Protein AF-X0TFY1-F1 (afdb_monomer_lite)

Sequence (174 aa):
MQTPKKIMKNFLSILLDDFGFNGLPDFTRSVFHVKLLIISIPVSVISAQIQMIFGLKGLTILAFTLLLGIELFTGIASALSKGDKISSRKFGRFIFKLCIWLTCFFITNTFAKEFDDGSIANMMFTWLHSSLVTYITIEYLLSVIENMGKLSGKSTTPIIKKIRKKLEKYLHLD

pLDDT: mean 82.12, std 12.11, range [40.38, 96.31]

Foldseek 3Di:
DDDDDPPDDDPQCVVCVVVVANDDVRVCCVVDVVVVCVVVVVVVVVLVVLCQQQVDDSVLVVVVVVLLVLLVVLQVLLCVVVVHDPDPVVVVVSVVVVVVLSVVSRVLSVQLVVDDDPDPSVVVSVVVNVVSSVVVSVVSVLSSQVSVCSVVVHPCVVVSVVVVVVVCVVVVVD

InterPro domains:
  IPR006480 Bacteriophage holin family [PF05105] (50-167)

Organism: NCBI:txid412755

Structure (mmCIF, N/CA/C/O backbone):
data_AF-X0TFY1-F1
#
_entry.id   AF-X0TFY1-F1
#
loop_
_atom_site.group_PDB
_atom_site.id
_atom_site.type_symbol
_atom_site.label_atom_id
_atom_site.label_alt_id
_atom_site.label_comp_id
_atom_site.label_asym_id
_atom_site.label_entity_id
_atom_site.label_seq_id
_atom_site.pdbx_PDB_ins_code
_atom_site.Cartn_x
_atom_site.Cartn_y
_atom_site.Cartn_z
_atom_site.occupancy
_atom_site.B_iso_or_equiv
_atom_site.auth_seq_id
_atom_site.auth_comp_id
_atom_site.auth_asym_id
_atom_site.auth_atom_id
_atom_site.pdbx_PDB_model_num
ATOM 1 N N . MET A 1 1 ? 19.414 -62.593 -38.586 1.00 43.44 1 MET A N 1
ATOM 2 C CA . MET A 1 1 ? 20.575 -62.091 -37.821 1.00 43.44 1 MET A CA 1
ATOM 3 C C . MET A 1 1 ? 20.426 -60.573 -37.732 1.00 43.44 1 MET A C 1
ATOM 5 O O . MET A 1 1 ? 20.624 -59.902 -38.734 1.00 43.44 1 MET A O 1
ATOM 9 N N . GLN A 1 2 ? 19.903 -60.040 -36.622 1.00 40.38 2 GLN A N 1
ATOM 10 C CA . GLN A 1 2 ? 19.688 -58.593 -36.461 1.00 40.38 2 GLN A CA 1
ATOM 11 C C . GLN A 1 2 ? 21.015 -57.930 -36.076 1.00 40.38 2 GLN A C 1
ATOM 13 O O . GLN A 1 2 ? 21.599 -58.264 -35.049 1.00 40.38 2 GLN A O 1
ATOM 18 N N . THR A 1 3 ? 21.508 -57.020 -36.910 1.00 41.25 3 THR A N 1
ATOM 19 C CA . THR A 1 3 ? 22.670 -56.184 -36.599 1.00 41.25 3 THR A CA 1
ATOM 20 C C . THR A 1 3 ? 22.282 -55.110 -35.575 1.00 41.25 3 THR A C 1
ATOM 22 O O . THR A 1 3 ? 21.231 -54.478 -35.722 1.00 41.25 3 THR A O 1
ATOM 25 N N . PRO A 1 4 ? 23.090 -54.863 -34.526 1.00 48.16 4 PRO A N 1
ATOM 26 C CA . PRO A 1 4 ? 22.778 -53.831 -33.551 1.00 48.16 4 PRO A CA 1
ATOM 27 C C . PRO A 1 4 ? 23.005 -52.451 -34.178 1.00 48.16 4 PRO A C 1
ATOM 29 O O . PRO A 1 4 ? 24.085 -52.135 -34.681 1.00 48.16 4 PRO A O 1
ATOM 32 N N . LYS A 1 5 ? 21.969 -51.613 -34.146 1.00 47.72 5 LYS A N 1
ATOM 33 C CA . LYS A 1 5 ? 22.024 -50.215 -34.578 1.00 47.72 5 LYS A CA 1
ATOM 34 C C . LYS A 1 5 ? 22.942 -49.464 -33.604 1.00 47.72 5 LYS A C 1
ATOM 36 O O . LYS A 1 5 ? 22.563 -49.223 -32.462 1.00 47.72 5 LYS A O 1
ATOM 41 N N . LYS A 1 6 ? 24.167 -49.136 -34.025 1.00 54.78 6 LYS A N 1
ATOM 42 C CA . LYS A 1 6 ? 25.126 -48.354 -33.227 1.00 54.78 6 LYS A CA 1
ATOM 43 C C . LYS A 1 6 ? 24.564 -46.936 -33.066 1.00 54.78 6 LYS A C 1
ATOM 45 O O . LYS A 1 6 ? 24.643 -46.129 -33.988 1.00 54.78 6 LYS A O 1
ATOM 50 N N . ILE A 1 7 ? 23.917 -46.661 -31.934 1.00 59.91 7 ILE A N 1
ATOM 51 C CA . ILE A 1 7 ? 23.375 -45.335 -31.620 1.00 59.91 7 ILE A CA 1
ATOM 52 C C . ILE A 1 7 ? 24.571 -44.416 -31.370 1.00 59.91 7 ILE A C 1
ATOM 54 O O . ILE A 1 7 ? 25.280 -44.564 -30.377 1.00 59.91 7 ILE A O 1
ATOM 58 N N . MET A 1 8 ? 24.829 -43.500 -32.302 1.00 60.09 8 MET A N 1
ATOM 59 C CA . MET A 1 8 ? 25.833 -42.454 -32.143 1.00 60.09 8 MET A CA 1
ATOM 60 C C . MET A 1 8 ? 25.372 -41.532 -31.009 1.00 60.09 8 MET A C 1
ATOM 62 O O . MET A 1 8 ? 24.421 -40.771 -31.170 1.00 60.09 8 MET A O 1
ATOM 66 N N . LYS A 1 9 ? 25.989 -41.668 -29.831 1.00 63.75 9 LYS A N 1
ATOM 67 C CA . LYS A 1 9 ? 25.734 -40.792 -28.686 1.00 63.75 9 LYS A CA 1
ATOM 68 C C . LYS A 1 9 ? 26.262 -39.395 -29.020 1.00 63.75 9 LYS A C 1
ATOM 70 O O . LYS A 1 9 ? 27.429 -39.241 -29.372 1.00 63.75 9 LYS A O 1
ATOM 75 N N . ASN A 1 10 ? 25.407 -38.381 -28.922 1.00 77.75 10 ASN A N 1
ATOM 76 C CA . ASN A 1 10 ? 25.815 -36.989 -29.108 1.00 77.75 10 ASN A CA 1
ATOM 77 C C . ASN A 1 10 ? 26.807 -36.589 -28.002 1.00 77.75 10 ASN A C 1
ATOM 79 O O . ASN A 1 10 ? 26.701 -37.088 -26.880 1.00 77.75 10 ASN A O 1
ATOM 83 N N . PHE A 1 11 ? 27.719 -35.652 -28.280 1.00 80.75 11 PHE A N 1
ATOM 84 C CA . PHE A 1 11 ? 28.708 -35.154 -27.305 1.00 80.75 11 PHE A CA 1
ATOM 85 C C . PHE A 1 11 ? 28.078 -34.798 -25.949 1.00 80.75 11 PHE A C 1
ATOM 87 O O . PHE A 1 11 ? 28.585 -35.185 -24.904 1.00 80.75 11 PHE A O 1
ATOM 94 N N . LEU A 1 12 ? 26.904 -34.163 -25.978 1.00 75.69 12 LEU A N 1
ATOM 95 C CA . LEU A 1 12 ? 26.128 -33.818 -24.789 1.00 75.69 12 LEU A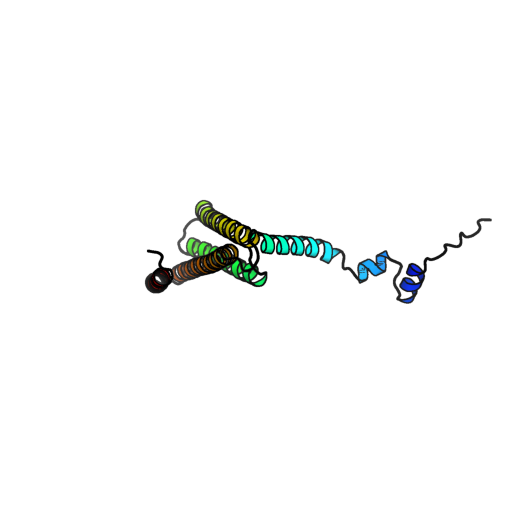 CA 1
ATOM 96 C C . LEU A 1 12 ? 25.761 -35.043 -23.934 1.00 75.69 12 LEU A C 1
ATOM 98 O O . LEU A 1 12 ? 25.827 -34.973 -22.719 1.00 75.69 12 LEU A O 1
ATOM 102 N N . SER A 1 13 ? 25.389 -36.170 -24.548 1.00 78.56 13 SER A N 1
ATOM 103 C CA . SER A 1 13 ? 25.067 -37.395 -23.802 1.00 78.56 13 SER A CA 1
ATOM 104 C C . SER A 1 13 ? 26.301 -38.074 -23.215 1.00 78.56 13 SER A C 1
ATOM 106 O O . SER A 1 13 ? 26.206 -38.628 -22.133 1.00 78.56 13 SER A O 1
ATOM 108 N N . ILE A 1 14 ? 27.454 -37.986 -23.886 1.00 80.81 14 ILE A N 1
ATOM 109 C CA . ILE A 1 14 ? 28.724 -38.511 -23.360 1.00 80.81 14 ILE A CA 1
ATOM 110 C C . ILE A 1 14 ? 29.155 -37.684 -22.148 1.00 80.81 14 ILE A C 1
ATOM 112 O O . ILE A 1 14 ? 29.435 -38.232 -21.093 1.00 80.81 14 ILE A O 1
ATOM 116 N N . LEU A 1 15 ? 29.119 -36.359 -22.284 1.00 83.88 15 LEU A N 1
ATOM 117 C CA . LEU A 1 15 ? 29.473 -35.442 -21.211 1.00 83.88 15 LEU A CA 1
ATOM 118 C C . LEU A 1 15 ? 28.550 -35.606 -19.997 1.00 83.88 15 LEU A C 1
ATOM 120 O O . LEU A 1 15 ? 29.023 -35.650 -18.871 1.00 83.88 15 LEU A O 1
ATOM 124 N N . LEU A 1 16 ? 27.236 -35.720 -20.207 1.00 85.06 16 LEU A N 1
ATOM 125 C CA . LEU A 1 16 ? 26.287 -35.937 -19.113 1.00 85.06 16 LEU A CA 1
ATOM 126 C C . LEU A 1 16 ? 26.487 -37.293 -18.421 1.00 85.06 16 LEU A C 1
ATOM 128 O O . LEU A 1 16 ? 26.414 -37.338 -17.194 1.00 85.06 16 LEU A O 1
ATOM 132 N N . ASP A 1 17 ? 26.789 -38.348 -19.183 1.00 85.38 17 ASP A N 1
ATOM 133 C CA . ASP A 1 17 ? 27.108 -39.672 -18.638 1.00 85.38 17 ASP A CA 1
ATOM 134 C C . ASP A 1 17 ? 28.399 -39.622 -17.782 1.00 85.38 17 ASP A C 1
ATOM 136 O O . ASP A 1 17 ? 28.420 -40.201 -16.697 1.00 85.38 17 ASP A O 1
ATOM 140 N N . ASP A 1 18 ? 29.437 -38.880 -18.202 1.00 86.06 18 ASP A N 1
ATOM 141 C CA . ASP A 1 18 ? 30.694 -38.702 -17.442 1.00 86.06 18 ASP A CA 1
ATOM 142 C C . ASP A 1 18 ? 30.478 -37.997 -16.088 1.00 86.06 18 ASP A C 1
ATOM 144 O O . ASP A 1 18 ? 31.179 -38.272 -15.113 1.00 86.06 18 ASP A O 1
ATOM 148 N N . PHE A 1 19 ? 29.477 -37.114 -16.001 1.00 83.62 19 PHE A N 1
ATOM 149 C CA . PHE A 1 19 ? 29.046 -36.476 -14.750 1.00 83.62 19 PHE A CA 1
ATOM 150 C C . PHE A 1 19 ? 28.002 -37.299 -13.968 1.00 83.62 19 PHE A C 1
ATOM 152 O O . PHE A 1 19 ? 27.516 -36.842 -12.933 1.00 83.62 19 PHE A O 1
ATOM 159 N N . GLY A 1 20 ? 27.666 -38.510 -14.429 1.00 84.31 20 GLY A N 1
ATOM 160 C CA . GLY A 1 20 ? 26.766 -39.442 -13.745 1.00 84.31 20 GLY A CA 1
ATOM 161 C C . GLY A 1 20 ? 25.272 -39.207 -13.982 1.00 84.31 20 GLY A C 1
ATOM 162 O O . GLY A 1 20 ? 24.452 -39.771 -13.257 1.00 84.31 20 GLY A O 1
ATOM 163 N N . PHE A 1 21 ? 24.893 -38.397 -14.973 1.00 85.69 21 PHE A N 1
ATOM 164 C CA . PHE A 1 21 ? 23.493 -38.167 -15.335 1.00 85.69 21 PHE A CA 1
ATOM 165 C C . PHE A 1 21 ? 23.039 -39.140 -16.420 1.00 85.69 21 PHE A C 1
ATOM 167 O O . PHE A 1 21 ? 23.693 -39.281 -17.447 1.00 85.69 21 PHE A O 1
ATOM 174 N N . ASN A 1 22 ? 21.851 -39.729 -16.260 1.00 83.19 22 ASN A N 1
ATOM 175 C CA . ASN A 1 22 ? 21.247 -40.620 -17.255 1.00 83.19 22 ASN A CA 1
ATOM 176 C C . ASN A 1 22 ? 20.569 -39.815 -18.380 1.00 83.19 22 ASN A C 1
ATOM 178 O O . ASN A 1 22 ? 19.355 -39.882 -18.603 1.00 83.19 22 ASN A O 1
ATOM 182 N N . GLY A 1 23 ? 21.366 -39.004 -19.075 1.00 81.88 23 GLY A N 1
ATOM 183 C CA . GLY A 1 23 ? 20.937 -38.130 -20.159 1.00 81.88 23 GLY A CA 1
ATOM 184 C C . GLY A 1 23 ? 20.292 -36.805 -19.727 1.00 81.88 23 GLY A C 1
ATOM 185 O O . GLY A 1 23 ? 20.195 -36.444 -18.553 1.00 81.88 23 GLY A O 1
ATOM 186 N N . LEU A 1 24 ? 19.836 -36.047 -20.730 1.00 77.94 24 LEU A N 1
ATOM 187 C CA . LEU A 1 24 ? 19.333 -34.676 -20.573 1.00 77.94 24 LEU A CA 1
ATOM 188 C C . LEU A 1 24 ? 18.135 -34.532 -19.606 1.00 77.94 24 LEU A C 1
ATOM 190 O O . LEU A 1 24 ? 18.099 -33.556 -18.853 1.00 77.94 24 LEU A O 1
ATOM 194 N N . PRO A 1 25 ? 17.154 -35.458 -19.566 1.00 78.88 25 PRO A N 1
ATOM 195 C CA . PRO A 1 25 ? 16.031 -35.347 -18.634 1.00 78.88 25 PRO A CA 1
ATOM 196 C C . PRO A 1 25 ? 16.442 -35.495 -17.163 1.00 78.88 25 PRO A C 1
ATOM 198 O O . PRO A 1 25 ? 15.833 -34.877 -16.293 1.00 78.88 25 PRO A O 1
ATOM 201 N N . ASP A 1 26 ? 17.468 -36.299 -16.882 1.00 80.62 26 ASP A N 1
ATOM 202 C CA . ASP A 1 26 ? 17.977 -36.530 -15.527 1.00 80.62 26 ASP A CA 1
ATOM 203 C C . ASP A 1 26 ? 18.766 -35.309 -15.033 1.00 80.62 26 ASP A C 1
ATOM 205 O O . ASP A 1 26 ? 18.474 -34.737 -13.982 1.00 80.62 26 ASP A O 1
ATOM 209 N N . PHE A 1 27 ? 19.655 -34.798 -15.889 1.00 83.19 27 PHE A N 1
ATOM 210 C CA . PHE A 1 27 ? 20.367 -33.542 -15.664 1.00 83.19 27 PHE A CA 1
ATOM 211 C C . PHE A 1 27 ? 19.418 -32.360 -15.435 1.00 83.19 27 PHE A C 1
ATOM 213 O O . PHE A 1 27 ? 19.559 -31.623 -14.462 1.00 83.19 27 PHE A O 1
ATOM 220 N N . THR A 1 28 ? 18.405 -32.189 -16.289 1.00 77.81 28 THR A N 1
ATOM 221 C CA . THR A 1 28 ? 17.450 -31.079 -16.145 1.00 77.81 28 THR A CA 1
ATOM 222 C C . THR A 1 28 ? 16.609 -31.196 -14.880 1.00 77.81 28 THR A C 1
ATOM 224 O O . THR A 1 28 ? 16.373 -30.176 -14.250 1.00 77.81 28 THR A O 1
ATOM 227 N N . ARG A 1 29 ? 16.210 -32.400 -14.448 1.00 76.56 29 ARG A N 1
ATOM 228 C CA . ARG A 1 29 ? 15.530 -32.604 -13.153 1.00 76.56 29 ARG A CA 1
ATOM 229 C C . ARG A 1 29 ? 16.422 -32.304 -11.948 1.00 76.56 29 ARG A C 1
ATOM 231 O O . ARG A 1 29 ? 15.901 -31.883 -10.915 1.00 76.56 29 ARG A O 1
ATOM 238 N N . SER A 1 30 ? 17.727 -32.542 -12.076 1.00 77.62 30 SER A N 1
ATOM 239 C CA . SER A 1 30 ? 18.708 -32.266 -11.026 1.00 77.62 30 SER A CA 1
ATOM 240 C C . SER A 1 30 ? 19.060 -30.781 -10.932 1.00 77.62 30 SER A C 1
ATOM 242 O O . SER A 1 30 ? 19.157 -30.251 -9.831 1.00 77.62 30 SER A O 1
ATOM 244 N N . VAL A 1 31 ? 19.250 -30.103 -12.068 1.00 78.00 31 VAL A N 1
ATOM 245 C CA . VAL A 1 31 ? 19.576 -28.665 -12.122 1.00 78.00 31 VAL A CA 1
ATOM 246 C C . VAL A 1 31 ? 18.344 -27.817 -11.838 1.00 78.00 31 VAL A C 1
ATOM 248 O O . VAL A 1 31 ? 18.392 -26.841 -11.093 1.00 78.00 31 VAL A O 1
ATOM 251 N N . PHE A 1 32 ? 17.217 -28.201 -12.425 1.00 73.50 32 PHE A N 1
ATOM 252 C CA . PHE A 1 32 ? 15.950 -27.524 -12.272 1.00 73.50 32 PHE A CA 1
ATOM 253 C C . PHE A 1 32 ? 15.002 -28.453 -11.531 1.00 73.50 32 PHE A C 1
ATOM 255 O O . PHE A 1 32 ? 14.442 -29.388 -12.101 1.00 73.50 32 PHE A O 1
ATOM 262 N N . HIS A 1 33 ? 14.759 -28.172 -10.252 1.00 68.69 33 HIS A N 1
ATOM 263 C CA . HIS A 1 33 ? 13.653 -28.794 -9.534 1.00 68.69 33 HIS A CA 1
ATOM 264 C C . HIS A 1 33 ? 12.330 -28.336 -10.167 1.00 68.69 33 HIS A C 1
ATOM 266 O O . HIS A 1 33 ? 11.706 -27.378 -9.718 1.00 68.69 33 HIS A O 1
ATOM 272 N N . VAL A 1 34 ? 11.901 -29.018 -11.235 1.00 64.38 34 VAL A N 1
ATOM 273 C CA . VAL A 1 34 ? 10.779 -28.629 -12.109 1.00 64.38 34 VAL A CA 1
ATOM 274 C C . VAL A 1 34 ? 9.503 -28.350 -11.307 1.00 64.38 34 VAL A C 1
ATOM 276 O O . VAL A 1 34 ? 8.755 -27.433 -11.627 1.00 64.38 34 VAL A O 1
ATOM 279 N N . LYS A 1 35 ? 9.293 -29.073 -10.198 1.00 67.69 35 LYS A N 1
ATOM 280 C CA . LYS A 1 35 ? 8.167 -28.854 -9.275 1.00 67.69 35 LYS A CA 1
ATOM 281 C C . LYS A 1 35 ? 8.182 -27.473 -8.608 1.00 67.69 35 LYS A C 1
ATOM 283 O O . LYS A 1 35 ? 7.122 -26.880 -8.445 1.00 67.69 35 LYS A O 1
ATOM 288 N N . LEU A 1 36 ? 9.358 -26.964 -8.239 1.00 68.44 36 LEU A N 1
ATOM 289 C CA . LEU A 1 36 ? 9.511 -25.621 -7.676 1.00 68.44 36 LEU A CA 1
ATOM 290 C C . LEU A 1 36 ? 9.357 -24.554 -8.765 1.00 68.44 36 LEU A C 1
ATOM 292 O O . LEU A 1 36 ? 8.688 -23.554 -8.522 1.00 68.44 36 LEU A O 1
ATOM 296 N N . LEU A 1 37 ? 9.878 -24.798 -9.974 1.00 74.88 37 LEU A N 1
ATOM 297 C CA . LEU A 1 37 ? 9.761 -23.862 -11.100 1.00 74.88 37 LEU A CA 1
ATOM 298 C C . LEU A 1 37 ? 8.317 -23.598 -11.537 1.00 74.88 37 LEU A C 1
ATOM 300 O O . LEU A 1 37 ? 7.982 -22.465 -11.876 1.00 74.88 37 LEU A O 1
ATOM 304 N N . ILE A 1 38 ? 7.455 -24.619 -11.487 1.00 76.75 38 ILE A N 1
ATOM 305 C CA . ILE A 1 38 ? 6.024 -24.490 -11.812 1.00 76.75 38 ILE A CA 1
ATOM 306 C C . ILE A 1 38 ? 5.331 -23.454 -10.914 1.00 76.75 38 ILE A C 1
ATOM 308 O O . ILE A 1 38 ? 4.397 -22.795 -11.358 1.00 76.75 38 ILE A O 1
ATOM 312 N N . ILE A 1 39 ? 5.792 -23.281 -9.673 1.00 76.94 39 ILE A N 1
ATOM 313 C CA . ILE A 1 39 ? 5.231 -22.308 -8.727 1.00 76.94 39 ILE A CA 1
ATOM 314 C C . ILE A 1 39 ? 6.021 -20.999 -8.768 1.00 76.94 39 ILE A C 1
ATOM 316 O O . ILE A 1 39 ? 5.431 -19.919 -8.770 1.00 76.94 39 ILE A O 1
ATOM 320 N N . SER A 1 40 ? 7.352 -21.072 -8.820 1.00 77.38 40 SER A N 1
ATOM 321 C CA . SER A 1 40 ? 8.200 -19.889 -8.717 1.00 77.38 40 SER A CA 1
ATOM 322 C C . SER A 1 40 ? 8.068 -18.977 -9.932 1.00 77.38 40 SER A C 1
ATOM 324 O O . SER A 1 40 ? 8.017 -17.768 -9.754 1.00 77.38 40 SER A O 1
ATOM 326 N N . ILE A 1 41 ? 7.950 -19.521 -11.152 1.00 84.00 41 ILE A N 1
ATOM 3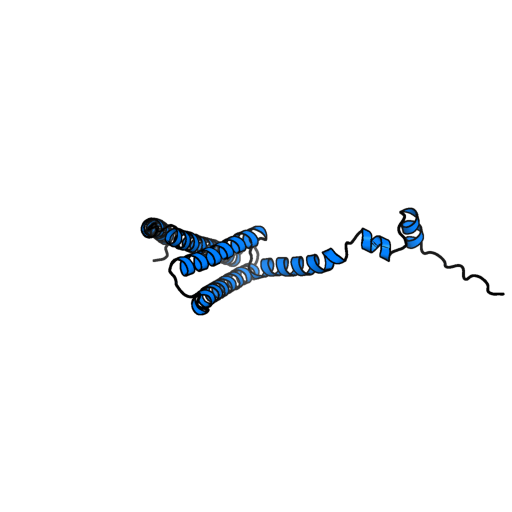27 C CA . ILE A 1 41 ? 7.842 -18.703 -12.370 1.00 84.00 41 ILE A CA 1
ATOM 328 C C . ILE A 1 41 ? 6.560 -17.850 -12.355 1.00 84.00 41 ILE A C 1
ATOM 330 O O . ILE A 1 41 ? 6.681 -16.627 -12.465 1.00 84.00 41 ILE A O 1
ATOM 334 N N . PRO A 1 42 ? 5.347 -18.409 -12.155 1.00 85.50 42 PRO A N 1
ATOM 335 C CA . PRO A 1 42 ? 4.137 -17.595 -12.054 1.00 85.50 42 PRO A CA 1
ATOM 336 C C . PRO A 1 42 ? 4.196 -16.572 -10.920 1.00 85.50 42 PRO A C 1
ATOM 338 O O . PRO A 1 42 ? 3.811 -15.423 -11.120 1.00 85.50 42 PRO A O 1
ATOM 341 N N . VAL A 1 43 ? 4.713 -16.954 -9.747 1.00 81.50 43 VAL A N 1
ATOM 342 C CA . VAL A 1 43 ? 4.837 -16.043 -8.598 1.00 81.50 43 VAL A CA 1
ATOM 343 C C . VAL A 1 43 ? 5.774 -14.879 -8.917 1.00 81.50 43 VAL A C 1
ATOM 345 O O . VAL A 1 43 ? 5.439 -13.732 -8.626 1.00 81.50 43 VAL A O 1
ATOM 348 N N . SER A 1 44 ? 6.914 -15.139 -9.559 1.00 82.44 44 SER A N 1
ATOM 349 C CA . SER A 1 44 ? 7.849 -14.097 -9.982 1.00 82.44 44 SER A CA 1
ATOM 350 C C . SER A 1 44 ? 7.239 -13.168 -11.028 1.00 82.44 44 SER A C 1
ATOM 352 O O . SER A 1 44 ? 7.386 -11.955 -10.906 1.00 82.44 44 SER A O 1
ATOM 354 N N . VAL A 1 45 ? 6.514 -13.706 -12.014 1.00 85.69 45 VAL A N 1
ATOM 355 C CA . VAL A 1 45 ? 5.828 -12.895 -13.033 1.00 85.69 45 VAL A CA 1
ATOM 356 C C . VAL A 1 45 ? 4.759 -12.019 -12.388 1.00 85.69 45 VAL A C 1
ATOM 358 O O . VAL A 1 45 ? 4.748 -10.813 -12.609 1.00 85.69 45 VAL A O 1
ATOM 361 N N . ILE A 1 46 ? 3.903 -12.583 -11.534 1.00 82.81 46 ILE A N 1
ATOM 362 C CA . ILE A 1 46 ? 2.873 -11.822 -10.816 1.00 82.81 46 ILE A CA 1
ATOM 363 C C . ILE A 1 46 ? 3.521 -10.738 -9.952 1.00 82.81 46 ILE A C 1
ATOM 365 O O . ILE A 1 46 ? 3.104 -9.584 -9.999 1.00 82.81 46 ILE A O 1
ATOM 369 N N . SER A 1 47 ? 4.577 -11.076 -9.211 1.00 77.75 47 SER A N 1
ATOM 370 C CA . SER A 1 47 ? 5.296 -10.119 -8.369 1.00 77.75 47 SER A CA 1
ATOM 371 C C . SER A 1 47 ? 5.907 -8.978 -9.187 1.00 77.75 47 SER A C 1
ATOM 373 O O . SER A 1 47 ? 5.794 -7.818 -8.791 1.00 77.75 47 SER A O 1
ATOM 375 N N . ALA A 1 48 ? 6.529 -9.285 -10.328 1.00 84.12 48 ALA A N 1
ATOM 376 C CA . ALA A 1 48 ? 7.101 -8.283 -11.222 1.00 84.12 48 ALA A CA 1
ATOM 377 C C . ALA A 1 48 ? 6.014 -7.370 -11.805 1.00 84.12 48 ALA A C 1
ATOM 379 O O . ALA A 1 48 ? 6.186 -6.152 -11.833 1.00 84.12 48 ALA A O 1
ATOM 380 N N . GLN A 1 49 ? 4.868 -7.935 -12.194 1.00 85.06 49 GLN A N 1
ATOM 381 C CA . GLN A 1 49 ? 3.746 -7.161 -12.722 1.00 85.06 49 GLN A CA 1
ATOM 382 C C . GLN A 1 49 ? 3.110 -6.263 -11.662 1.00 85.06 49 GLN A C 1
ATOM 384 O O . GLN A 1 49 ? 2.834 -5.102 -11.943 1.00 85.06 49 GLN A O 1
ATOM 389 N N . ILE A 1 50 ? 2.944 -6.738 -10.426 1.00 84.31 50 ILE A N 1
ATOM 390 C CA . ILE A 1 50 ? 2.450 -5.910 -9.315 1.00 84.31 50 ILE A CA 1
ATOM 391 C C . ILE A 1 50 ? 3.384 -4.715 -9.093 1.00 84.31 50 ILE A C 1
ATOM 393 O O . ILE A 1 50 ? 2.921 -3.578 -9.012 1.00 84.31 50 ILE A O 1
ATOM 397 N N . GLN A 1 51 ? 4.698 -4.945 -9.047 1.00 86.19 51 GLN A N 1
ATOM 398 C CA . GLN A 1 51 ? 5.676 -3.866 -8.906 1.00 86.19 51 GLN A CA 1
ATOM 399 C C . GLN A 1 51 ? 5.639 -2.898 -10.097 1.00 86.19 51 GLN A C 1
ATOM 401 O O . GLN A 1 51 ? 5.708 -1.682 -9.913 1.00 86.19 51 GLN A O 1
ATOM 406 N N . MET A 1 52 ? 5.490 -3.414 -11.318 1.00 87.25 52 MET A N 1
ATOM 407 C CA . MET A 1 52 ? 5.407 -2.595 -12.523 1.00 87.25 52 MET A CA 1
ATOM 408 C C . MET A 1 52 ? 4.150 -1.717 -12.539 1.00 87.25 52 MET A C 1
ATOM 410 O O . MET A 1 52 ? 4.255 -0.536 -12.868 1.00 87.25 52 MET A O 1
ATOM 414 N N . ILE A 1 53 ? 2.998 -2.271 -12.161 1.00 89.12 53 ILE A N 1
ATOM 415 C CA . ILE A 1 53 ? 1.686 -1.610 -12.191 1.00 89.12 53 ILE A CA 1
ATOM 416 C C . ILE A 1 53 ? 1.563 -0.586 -11.063 1.00 89.12 53 ILE A C 1
ATOM 418 O O . ILE A 1 53 ? 1.165 0.551 -11.309 1.00 89.12 53 ILE A O 1
ATOM 422 N N . PHE A 1 54 ? 1.921 -0.960 -9.833 1.00 91.12 54 PHE A N 1
ATOM 423 C CA . PHE A 1 54 ? 1.683 -0.123 -8.654 1.00 91.12 54 PHE A CA 1
ATOM 424 C C . PHE A 1 54 ? 2.882 0.719 -8.226 1.00 91.12 54 PHE A C 1
ATOM 426 O O . PHE A 1 54 ? 2.725 1.518 -7.317 1.00 91.12 54 PHE A O 1
ATOM 433 N N . GLY A 1 55 ? 4.068 0.546 -8.815 1.00 88.94 55 GLY A N 1
ATOM 434 C CA . GLY A 1 55 ? 5.251 1.348 -8.466 1.00 88.94 55 GLY A CA 1
ATOM 435 C C . GLY A 1 55 ? 5.879 1.006 -7.111 1.00 88.94 55 GLY A C 1
ATOM 436 O O . GLY A 1 55 ? 6.780 1.699 -6.642 1.00 88.94 55 GLY A O 1
ATOM 437 N N . LEU A 1 56 ? 5.440 -0.081 -6.469 1.00 89.31 56 LEU A N 1
ATOM 438 C CA . LEU A 1 56 ? 5.891 -0.474 -5.135 1.00 89.31 56 LEU A CA 1
ATOM 439 C C . LEU A 1 56 ? 7.037 -1.485 -5.201 1.00 89.31 56 LEU A C 1
ATOM 441 O O . LEU A 1 56 ? 6.945 -2.504 -5.882 1.00 89.31 56 LEU A O 1
ATOM 445 N N . LYS A 1 57 ? 8.105 -1.253 -4.430 1.00 88.56 57 LYS A N 1
ATOM 446 C CA . LYS A 1 57 ? 9.199 -2.227 -4.280 1.00 88.56 57 LYS A CA 1
ATOM 447 C C . LYS A 1 57 ? 8.706 -3.497 -3.580 1.00 88.56 57 LYS A C 1
ATOM 449 O O . LYS A 1 57 ? 7.829 -3.427 -2.723 1.00 88.56 57 LYS A O 1
ATOM 454 N N . GLY A 1 58 ? 9.326 -4.644 -3.871 1.00 82.94 58 GLY A N 1
ATOM 455 C CA . GLY A 1 58 ? 8.931 -5.940 -3.294 1.00 82.94 58 GLY A CA 1
ATOM 456 C C . GLY A 1 58 ? 8.827 -5.943 -1.761 1.00 82.94 58 GLY A C 1
ATOM 457 O O . GLY A 1 58 ? 7.827 -6.401 -1.212 1.00 82.94 58 GLY A O 1
ATOM 458 N N . LEU A 1 59 ? 9.800 -5.346 -1.060 1.00 85.88 59 LEU A N 1
ATOM 459 C CA . LEU A 1 59 ? 9.744 -5.201 0.404 1.00 85.88 59 LEU A CA 1
ATOM 460 C C . LEU A 1 59 ? 8.583 -4.308 0.871 1.00 85.88 59 LEU A C 1
ATOM 462 O O . LEU A 1 59 ? 7.954 -4.602 1.885 1.00 85.88 59 LEU A O 1
ATOM 466 N N . THR A 1 60 ? 8.266 -3.245 0.126 1.00 88.50 60 THR A N 1
ATOM 467 C CA . THR A 1 60 ? 7.127 -2.362 0.414 1.00 88.50 60 THR A CA 1
ATOM 468 C C . THR A 1 60 ? 5.804 -3.099 0.236 1.00 88.50 60 THR A C 1
ATOM 470 O O . THR A 1 60 ? 4.935 -2.980 1.091 1.00 88.50 60 THR A O 1
ATOM 473 N N . ILE A 1 61 ? 5.661 -3.909 -0.820 1.00 87.50 61 ILE A N 1
ATOM 474 C CA . ILE A 1 61 ? 4.471 -4.746 -1.047 1.00 87.50 61 ILE A CA 1
ATOM 475 C C . ILE A 1 61 ? 4.283 -5.727 0.111 1.00 87.50 61 ILE A C 1
ATOM 477 O O . ILE A 1 61 ? 3.172 -5.857 0.626 1.00 87.50 61 ILE A O 1
ATOM 481 N N . LEU A 1 62 ? 5.359 -6.388 0.552 1.00 88.31 62 LEU A N 1
ATOM 482 C CA . LEU A 1 62 ? 5.311 -7.313 1.684 1.00 88.31 62 LEU A CA 1
ATOM 483 C C . LEU A 1 62 ? 4.864 -6.601 2.969 1.00 88.31 62 LEU A C 1
ATOM 485 O O . LEU A 1 62 ? 3.924 -7.051 3.622 1.00 88.31 62 LEU A O 1
ATOM 489 N N . ALA A 1 63 ? 5.486 -5.468 3.303 1.00 91.50 63 ALA A N 1
ATOM 490 C CA . ALA A 1 63 ? 5.129 -4.680 4.481 1.00 91.50 63 ALA A CA 1
ATOM 491 C C . ALA A 1 63 ? 3.677 -4.177 4.424 1.00 91.50 63 ALA A C 1
ATOM 493 O O . ALA A 1 63 ? 2.947 -4.275 5.409 1.00 91.50 63 ALA A O 1
ATOM 494 N N . PHE A 1 64 ? 3.235 -3.692 3.262 1.00 91.19 64 PHE A N 1
ATOM 495 C CA . PHE A 1 64 ? 1.870 -3.215 3.057 1.00 91.19 64 PHE A CA 1
ATOM 496 C C . PHE A 1 64 ? 0.848 -4.356 3.156 1.00 91.19 64 PHE A C 1
ATOM 498 O O . PHE A 1 64 ? -0.197 -4.200 3.779 1.00 91.19 64 PHE A O 1
ATOM 505 N N . THR A 1 65 ? 1.175 -5.539 2.632 1.00 90.31 65 THR A N 1
ATOM 506 C CA . THR A 1 65 ? 0.332 -6.740 2.747 1.00 90.31 65 THR A CA 1
ATOM 507 C C . THR A 1 65 ? 0.189 -7.189 4.201 1.00 90.31 65 THR A C 1
ATOM 509 O O . THR A 1 65 ? -0.919 -7.487 4.645 1.00 90.31 65 THR A O 1
ATOM 512 N N . LEU A 1 66 ? 1.284 -7.180 4.970 1.00 93.50 66 LEU A N 1
ATOM 513 C CA . LEU A 1 66 ? 1.243 -7.458 6.408 1.00 93.50 66 LEU A CA 1
ATOM 514 C C . LEU A 1 66 ? 0.387 -6.429 7.154 1.00 93.50 66 LEU A C 1
ATOM 516 O O . LEU A 1 66 ? -0.435 -6.811 7.982 1.00 93.50 66 LEU A O 1
ATOM 520 N N . LEU A 1 67 ? 0.530 -5.141 6.831 1.00 93.69 67 LEU A N 1
ATOM 521 C CA . LEU A 1 67 ? -0.267 -4.070 7.427 1.00 93.69 67 LEU A CA 1
ATOM 522 C C . LEU A 1 67 ? -1.771 -4.261 7.170 1.00 93.69 67 LEU A C 1
ATOM 524 O O . LEU A 1 67 ? -2.558 -4.207 8.113 1.00 93.69 67 LEU A O 1
ATOM 528 N N . LEU A 1 68 ? -2.162 -4.545 5.924 1.00 92.31 68 LEU A N 1
ATOM 529 C CA . LEU A 1 68 ? -3.549 -4.855 5.556 1.00 92.31 68 LEU A CA 1
ATOM 530 C C . LEU A 1 68 ? -4.069 -6.104 6.282 1.00 92.31 68 LEU A C 1
ATOM 532 O O . LEU A 1 68 ? -5.203 -6.118 6.754 1.00 92.31 68 LEU A O 1
ATOM 536 N N . GLY A 1 69 ? -3.238 -7.143 6.405 1.00 91.44 69 GLY A N 1
ATOM 537 C CA . GLY A 1 69 ? -3.580 -8.359 7.141 1.00 91.44 69 GLY A CA 1
ATOM 538 C C . GLY A 1 69 ? -3.834 -8.095 8.626 1.00 91.44 69 GLY A C 1
ATOM 539 O O . GLY A 1 69 ? -4.823 -8.579 9.177 1.00 91.44 69 GLY A O 1
ATOM 540 N N . ILE A 1 70 ? -2.987 -7.285 9.268 1.00 91.56 70 ILE A N 1
ATOM 541 C CA . ILE A 1 70 ? -3.161 -6.874 10.668 1.00 91.56 70 ILE A CA 1
ATOM 542 C C . ILE A 1 70 ? -4.422 -6.021 10.822 1.00 91.56 70 ILE A C 1
ATOM 544 O O . ILE A 1 70 ? -5.191 -6.231 11.759 1.00 91.56 70 ILE A O 1
ATOM 548 N N . GLU A 1 71 ? -4.663 -5.072 9.920 1.00 91.06 71 GLU A N 1
ATOM 549 C CA . GLU A 1 71 ? -5.843 -4.204 9.962 1.00 91.06 71 GLU A CA 1
ATOM 550 C C . GLU A 1 71 ? -7.143 -5.003 9.846 1.00 91.06 71 GLU A C 1
ATOM 552 O O . GLU A 1 71 ? -8.032 -4.858 10.692 1.00 91.06 71 GLU A O 1
ATOM 557 N N . LEU A 1 72 ? -7.199 -5.940 8.899 1.00 90.81 72 LEU A N 1
ATOM 558 C CA . LEU A 1 72 ? -8.330 -6.838 8.726 1.00 90.81 72 LEU A CA 1
ATOM 559 C C . LEU A 1 72 ? -8.521 -7.752 9.946 1.00 90.81 72 LEU A C 1
ATOM 561 O O . LEU A 1 72 ? -9.632 -7.860 10.467 1.00 90.81 72 LEU A O 1
ATOM 565 N N . PHE A 1 73 ? -7.449 -8.388 10.431 1.00 89.69 73 PHE A N 1
ATOM 566 C CA . PHE A 1 73 ? -7.516 -9.299 11.575 1.00 89.69 73 PHE A CA 1
ATOM 567 C C . PHE A 1 73 ? -7.963 -8.576 12.849 1.00 89.69 73 PHE A C 1
ATOM 569 O O . PHE A 1 73 ? -8.891 -9.020 13.526 1.00 89.69 73 PHE A O 1
ATOM 576 N N . THR A 1 74 ? -7.351 -7.431 13.160 1.00 89.25 74 THR A N 1
ATOM 577 C CA . THR A 1 74 ? -7.712 -6.622 14.334 1.00 89.25 74 THR A CA 1
ATOM 578 C C . THR A 1 74 ? -9.129 -6.061 14.220 1.00 89.25 74 THR A C 1
ATOM 580 O O . THR A 1 74 ? -9.846 -6.014 15.221 1.00 89.25 74 THR A O 1
ATOM 583 N N . GLY A 1 75 ? -9.577 -5.696 13.015 1.00 86.94 75 GLY A N 1
ATOM 584 C CA . GLY A 1 75 ? -10.946 -5.252 12.754 1.00 86.94 75 GLY A CA 1
ATOM 585 C C . GLY A 1 75 ? -11.983 -6.354 12.980 1.00 86.94 75 GLY A C 1
ATOM 586 O O . GLY A 1 75 ? -12.998 -6.119 13.641 1.00 86.94 75 GLY A O 1
ATOM 587 N N . ILE A 1 76 ? -11.715 -7.571 12.491 1.00 86.75 76 ILE A N 1
ATOM 588 C CA . ILE A 1 76 ? -12.569 -8.747 12.725 1.00 86.75 76 ILE A CA 1
ATOM 589 C C . ILE A 1 76 ? -12.595 -9.097 14.213 1.00 86.75 76 ILE A C 1
ATOM 591 O O . ILE A 1 76 ? -13.675 -9.239 14.786 1.00 86.75 76 ILE A O 1
ATOM 595 N N . ALA A 1 77 ? -11.428 -9.179 14.855 1.00 86.38 77 ALA A N 1
ATOM 596 C CA . ALA A 1 77 ? -11.321 -9.476 16.278 1.00 86.38 77 ALA A CA 1
ATOM 597 C C . ALA A 1 77 ? -12.093 -8.451 17.125 1.00 86.38 77 ALA A C 1
ATOM 599 O O . ALA A 1 77 ? -12.839 -8.834 18.025 1.00 86.38 77 ALA A O 1
ATOM 600 N N . SER A 1 78 ? -11.982 -7.155 16.808 1.00 84.81 78 SER A N 1
ATOM 601 C CA . SER A 1 78 ? -12.719 -6.103 17.516 1.00 84.81 78 SER A CA 1
ATOM 602 C C . SER A 1 78 ? -14.232 -6.173 17.294 1.00 84.81 78 SER A C 1
ATOM 604 O O . SER A 1 78 ? -14.987 -5.776 18.183 1.00 84.81 78 SER A O 1
ATOM 606 N N . ALA A 1 79 ? -14.695 -6.620 16.123 1.00 83.62 79 ALA A N 1
ATOM 607 C CA . ALA A 1 79 ? -16.120 -6.828 15.880 1.00 83.62 79 ALA A CA 1
ATOM 608 C C . ALA A 1 79 ? -16.644 -8.004 16.718 1.00 83.62 79 ALA A C 1
ATOM 610 O O . ALA A 1 79 ? -17.650 -7.865 17.415 1.00 83.62 79 ALA A O 1
ATOM 611 N N . LEU A 1 80 ? -15.914 -9.122 16.723 1.00 84.75 80 LEU A N 1
ATOM 612 C CA . LEU A 1 80 ? -16.263 -10.307 17.507 1.00 84.75 80 LEU A CA 1
ATOM 613 C C . LEU A 1 80 ? -16.274 -10.025 19.014 1.00 84.75 80 LEU A C 1
ATOM 615 O O . LEU A 1 80 ? -17.203 -10.442 19.700 1.00 84.75 80 LEU A O 1
ATOM 619 N N . SER A 1 81 ? -15.307 -9.255 19.528 1.00 81.06 81 SER A N 1
ATOM 620 C CA . SER A 1 81 ? -15.237 -8.912 20.956 1.00 81.06 81 SER A CA 1
ATOM 621 C C . SER A 1 81 ? -16.420 -8.069 21.448 1.00 81.06 81 SER A C 1
ATOM 623 O O . SER A 1 81 ? -16.648 -7.979 22.649 1.00 81.06 81 SER A O 1
ATOM 625 N N . LYS A 1 82 ? -17.166 -7.429 20.539 1.00 78.62 82 LYS A N 1
ATOM 626 C CA . LYS A 1 82 ? -18.364 -6.631 20.846 1.00 78.62 82 LYS A CA 1
ATOM 627 C C . LYS A 1 82 ? -19.673 -7.387 20.609 1.00 78.62 82 LYS A C 1
ATOM 629 O O . LYS A 1 82 ? -20.738 -6.799 20.762 1.00 78.62 82 LYS A O 1
ATOM 634 N N . GLY A 1 83 ? -19.606 -8.661 20.215 1.00 77.94 83 GLY A N 1
ATOM 635 C CA . GLY A 1 83 ? -20.782 -9.446 19.834 1.00 77.94 83 GLY A CA 1
ATOM 636 C C . GLY A 1 83 ? -21.406 -9.019 18.500 1.00 77.94 83 GLY A C 1
ATOM 637 O O . GLY A 1 83 ? -22.497 -9.478 18.160 1.00 77.94 83 GLY A O 1
ATOM 638 N N . ASP A 1 84 ? -20.732 -8.166 17.720 1.00 76.94 84 ASP A N 1
ATOM 639 C CA . ASP A 1 84 ? -21.205 -7.784 16.393 1.00 76.94 84 ASP A CA 1
ATOM 640 C C . ASP A 1 84 ? -21.073 -8.977 15.441 1.00 76.94 84 ASP A C 1
ATOM 642 O O . ASP A 1 84 ? -20.002 -9.573 15.301 1.00 76.94 84 ASP A O 1
ATOM 646 N N . LYS A 1 85 ? -22.134 -9.271 14.682 1.00 73.81 85 LYS A N 1
ATOM 647 C CA . LYS A 1 85 ? -22.027 -10.213 13.563 1.00 73.81 85 LYS A CA 1
ATOM 648 C C . LYS A 1 85 ? -21.043 -9.662 12.528 1.00 73.81 85 LYS A C 1
ATOM 650 O O . LYS A 1 85 ? -21.140 -8.497 12.121 1.00 73.81 85 LYS A O 1
ATOM 655 N N . ILE A 1 86 ? -20.121 -10.511 12.070 1.00 70.00 86 ILE A N 1
ATOM 656 C CA . ILE A 1 86 ? -19.265 -10.211 10.918 1.00 70.00 86 ILE A CA 1
ATOM 657 C C . ILE A 1 86 ? -20.195 -10.016 9.721 1.00 70.00 86 ILE A C 1
ATOM 659 O O . ILE A 1 86 ? -20.774 -10.968 9.204 1.00 70.00 86 ILE A O 1
ATOM 663 N N . SER A 1 87 ? -20.392 -8.765 9.308 1.00 74.38 87 SER A N 1
ATOM 664 C CA . SER A 1 87 ? -21.214 -8.464 8.143 1.00 74.38 87 SER A CA 1
ATOM 665 C C . SER A 1 87 ? -20.337 -8.395 6.901 1.00 74.38 87 SER A C 1
ATOM 667 O O . SER A 1 87 ? -19.297 -7.728 6.888 1.00 74.38 87 SER A O 1
ATOM 669 N N . SER A 1 88 ? -20.797 -9.025 5.821 1.00 74.75 88 SER A N 1
ATOM 670 C CA . SER A 1 88 ? -20.188 -8.906 4.490 1.00 74.75 88 SER A CA 1
ATOM 671 C C . SER A 1 88 ? -20.024 -7.444 4.064 1.00 74.75 88 SER A C 1
ATOM 673 O O . SER A 1 88 ? -19.076 -7.099 3.371 1.00 74.75 88 SER A O 1
ATOM 675 N N . ARG A 1 89 ? -20.896 -6.550 4.550 1.00 78.12 89 ARG A N 1
ATOM 676 C CA . ARG A 1 89 ? -20.828 -5.106 4.304 1.00 78.12 89 ARG A CA 1
ATOM 677 C C . ARG A 1 89 ? -19.601 -4.442 4.942 1.00 78.12 89 ARG A C 1
ATOM 679 O O . ARG A 1 89 ? -19.039 -3.538 4.331 1.00 78.12 89 ARG A O 1
ATOM 686 N N . LYS A 1 90 ? -19.170 -4.857 6.142 1.00 74.62 90 LYS A N 1
ATOM 687 C CA . LYS A 1 90 ? -17.942 -4.335 6.780 1.00 74.62 90 LYS A CA 1
ATOM 688 C C . LYS A 1 90 ? -16.700 -4.779 5.997 1.00 74.62 90 LYS A C 1
ATOM 690 O O . LYS A 1 90 ? -15.864 -3.940 5.679 1.00 74.62 90 LYS A O 1
ATOM 695 N N . PHE A 1 91 ? -16.641 -6.052 5.607 1.00 80.94 91 PHE A N 1
ATOM 696 C CA . PHE A 1 91 ? -15.567 -6.581 4.759 1.00 80.94 91 PHE A CA 1
ATOM 697 C C . PHE A 1 91 ? -15.544 -5.930 3.366 1.00 80.94 91 PHE A C 1
ATOM 699 O O . PHE A 1 91 ? -14.498 -5.507 2.887 1.00 80.94 91 PHE A O 1
ATOM 706 N N . GLY A 1 92 ? -16.713 -5.746 2.748 1.00 83.62 92 GLY A N 1
ATOM 707 C CA . GLY A 1 92 ? -16.840 -5.075 1.455 1.00 83.62 92 GLY A CA 1
ATOM 708 C C . GLY A 1 92 ? -16.330 -3.633 1.475 1.00 83.62 92 GLY A C 1
ATOM 709 O O . GLY A 1 92 ? -15.704 -3.202 0.516 1.00 83.62 92 GLY A O 1
ATOM 710 N N . ARG A 1 93 ? -16.513 -2.896 2.581 1.00 82.69 93 ARG A N 1
ATOM 711 C CA . ARG A 1 93 ? -15.937 -1.547 2.743 1.00 82.69 93 ARG A CA 1
ATOM 712 C C . ARG A 1 93 ? -14.408 -1.560 2.765 1.00 82.69 93 ARG A C 1
ATOM 714 O O . ARG A 1 93 ? -13.808 -0.650 2.204 1.00 82.69 93 ARG A O 1
ATOM 721 N N . PHE A 1 94 ? -13.797 -2.561 3.401 1.00 86.94 94 PHE A N 1
ATOM 722 C CA . PHE A 1 94 ? -12.342 -2.732 3.398 1.00 86.94 94 PHE A CA 1
ATOM 723 C C . PHE A 1 94 ? -11.826 -2.989 1.977 1.00 86.94 94 PHE A C 1
ATOM 725 O O . PHE A 1 94 ? -10.987 -2.234 1.489 1.00 86.94 94 PHE A O 1
ATOM 732 N N . ILE A 1 95 ? -12.403 -3.972 1.275 1.00 87.94 95 ILE A N 1
ATOM 733 C CA . ILE A 1 95 ? -12.018 -4.294 -0.108 1.00 87.94 95 ILE A CA 1
ATOM 734 C C . ILE A 1 95 ? -12.227 -3.094 -1.035 1.00 87.94 95 ILE A C 1
ATOM 736 O O . ILE A 1 95 ? -11.343 -2.763 -1.814 1.00 87.94 95 ILE A O 1
ATOM 740 N N . PHE A 1 96 ? -13.355 -2.395 -0.915 1.00 88.44 96 PHE A N 1
ATOM 741 C CA . PHE A 1 96 ? -13.644 -1.222 -1.735 1.00 88.44 96 PHE A CA 1
ATOM 742 C C . PHE A 1 96 ? -12.612 -0.100 -1.540 1.00 88.44 96 PHE A C 1
ATOM 744 O O . PHE A 1 96 ? -12.113 0.446 -2.523 1.00 88.44 96 PHE A O 1
ATOM 751 N N . LYS A 1 97 ? -12.232 0.206 -0.290 1.00 88.38 97 LYS A N 1
ATOM 752 C CA . LYS A 1 97 ? -11.153 1.167 -0.003 1.00 88.38 97 LYS A CA 1
ATOM 753 C C . LYS A 1 97 ? -9.826 0.714 -0.603 1.00 88.38 97 LYS A C 1
ATOM 755 O O . LYS A 1 97 ? -9.138 1.517 -1.224 1.00 88.38 97 LYS A O 1
ATOM 760 N N . LEU A 1 98 ? -9.476 -0.560 -0.431 1.00 89.88 98 LEU A N 1
ATOM 761 C CA . LEU A 1 98 ? -8.254 -1.123 -0.993 1.00 89.88 98 LEU A CA 1
ATOM 762 C C . LEU A 1 98 ? -8.227 -0.984 -2.520 1.00 89.88 98 LEU A C 1
ATOM 764 O O . LEU A 1 98 ? -7.227 -0.523 -3.059 1.00 89.88 98 LEU A O 1
ATOM 768 N N . CYS A 1 99 ? -9.324 -1.306 -3.208 1.00 92.44 99 CYS A N 1
ATOM 769 C CA . CYS A 1 99 ? -9.437 -1.139 -4.655 1.00 92.44 99 CYS A CA 1
ATOM 770 C C . CYS A 1 99 ? -9.219 0.315 -5.085 1.00 92.44 99 CYS A C 1
ATOM 772 O O . CYS A 1 99 ? -8.422 0.549 -5.987 1.00 92.44 99 CYS A O 1
ATOM 774 N N . ILE A 1 100 ? -9.854 1.284 -4.412 1.00 92.94 100 ILE A N 1
ATOM 775 C CA . ILE A 1 100 ? -9.651 2.714 -4.699 1.00 92.94 100 ILE A CA 1
ATOM 776 C C . ILE A 1 100 ? -8.171 3.084 -4.574 1.00 92.94 100 ILE A C 1
ATOM 778 O O . ILE A 1 100 ? -7.605 3.699 -5.476 1.00 92.94 100 ILE A O 1
ATOM 782 N N . TRP A 1 101 ? -7.523 2.674 -3.484 1.00 93.56 101 TRP A N 1
ATOM 783 C CA . TRP A 1 101 ? -6.118 2.996 -3.249 1.00 93.56 101 TRP A CA 1
ATOM 784 C C . TRP A 1 101 ? -5.175 2.360 -4.269 1.00 93.56 101 TRP A C 1
ATOM 786 O O . TRP A 1 101 ? -4.271 3.029 -4.767 1.00 93.56 101 TRP A O 1
ATOM 796 N N . LEU A 1 102 ? -5.420 1.104 -4.643 1.00 92.69 102 LEU A N 1
ATOM 797 C CA . LEU A 1 102 ? -4.675 0.431 -5.705 1.00 92.69 102 LEU A CA 1
ATOM 798 C C . LEU A 1 102 ? -4.851 1.142 -7.054 1.00 92.69 102 LEU A C 1
ATOM 800 O O . LEU A 1 102 ? -3.874 1.312 -7.782 1.00 92.69 102 LEU A O 1
ATOM 804 N N . THR A 1 103 ? -6.056 1.625 -7.371 1.00 94.56 103 THR A N 1
ATOM 805 C CA . THR A 1 103 ? -6.296 2.443 -8.567 1.00 94.56 103 THR A CA 1
ATOM 806 C C . THR A 1 103 ? -5.505 3.752 -8.525 1.00 94.56 103 THR A C 1
ATOM 808 O O . THR A 1 103 ? -4.867 4.100 -9.516 1.00 94.56 103 THR A O 1
ATOM 811 N N . CYS A 1 104 ? -5.461 4.455 -7.389 1.00 95.31 104 CYS A N 1
ATOM 812 C CA . CYS A 1 104 ? -4.650 5.670 -7.239 1.00 95.31 104 CYS A CA 1
ATOM 813 C C . CYS A 1 104 ? -3.148 5.399 -7.438 1.00 95.31 104 CYS A C 1
ATOM 815 O O . CYS A 1 104 ? -2.463 6.179 -8.106 1.00 95.31 104 CYS A O 1
ATOM 817 N N . PHE A 1 105 ? -2.629 4.291 -6.895 1.00 95.31 105 PHE A N 1
ATOM 818 C CA . PHE A 1 105 ? -1.241 3.874 -7.115 1.00 95.31 105 PHE A CA 1
ATOM 819 C C . PHE A 1 105 ? -0.959 3.594 -8.581 1.00 95.31 105 PHE A C 1
ATOM 821 O O . PHE A 1 105 ? 0.024 4.103 -9.110 1.00 95.31 105 PHE A O 1
ATOM 828 N N . PHE A 1 106 ? -1.844 2.848 -9.242 1.00 95.31 106 PHE A N 1
ATOM 829 C CA . PHE A 1 106 ? -1.732 2.567 -10.666 1.00 95.31 106 PHE A CA 1
ATOM 830 C C . PHE A 1 106 ? -1.691 3.851 -11.498 1.00 95.31 106 PHE A C 1
ATOM 832 O O . PHE A 1 106 ? -0.776 4.022 -12.300 1.00 95.31 106 PHE A O 1
ATOM 839 N N . ILE A 1 107 ? -2.635 4.772 -11.276 1.00 95.88 107 ILE A N 1
ATOM 840 C CA . ILE A 1 107 ? -2.710 6.043 -12.006 1.00 95.88 107 ILE A CA 1
ATOM 841 C C . ILE A 1 107 ? -1.403 6.819 -11.829 1.00 95.88 107 ILE A C 1
ATOM 843 O O . ILE A 1 107 ? -0.727 7.129 -12.804 1.00 95.88 107 ILE A O 1
ATOM 847 N N . THR A 1 108 ? -1.009 7.093 -10.586 1.00 96.25 108 THR A N 1
ATOM 848 C CA . THR A 1 108 ? 0.154 7.950 -10.311 1.00 96.25 108 THR A CA 1
ATOM 849 C C . THR A 1 108 ? 1.476 7.350 -10.776 1.00 96.25 108 THR A C 1
ATOM 851 O O . THR A 1 108 ? 2.308 8.075 -11.314 1.00 96.25 108 THR A O 1
ATOM 854 N N . ASN A 1 109 ? 1.654 6.035 -10.647 1.00 95.69 109 ASN A N 1
ATOM 855 C CA . ASN A 1 109 ? 2.834 5.344 -11.159 1.00 95.69 109 ASN A CA 1
ATOM 856 C C . ASN A 1 109 ? 2.858 5.292 -12.696 1.00 95.69 109 ASN A C 1
ATOM 858 O O . ASN A 1 109 ? 3.919 5.454 -13.290 1.00 95.69 109 ASN A O 1
ATOM 862 N N . THR A 1 110 ? 1.706 5.104 -13.348 1.00 95.50 110 THR A N 1
ATOM 863 C CA . THR A 1 110 ? 1.620 5.112 -14.819 1.00 95.50 110 THR A CA 1
ATOM 864 C C . THR A 1 110 ? 1.991 6.483 -15.369 1.00 95.50 110 THR A C 1
ATOM 866 O O . THR A 1 110 ? 2.851 6.574 -16.237 1.00 95.50 110 THR A O 1
ATOM 869 N N . PHE A 1 111 ? 1.426 7.554 -14.805 1.00 95.19 111 PHE A N 1
ATOM 870 C CA . PHE A 1 111 ? 1.779 8.913 -15.212 1.00 95.19 111 PHE A CA 1
ATOM 871 C C . PHE A 1 111 ? 3.244 9.246 -14.925 1.00 95.19 111 PHE A C 1
ATOM 873 O O . PHE A 1 111 ? 3.873 9.885 -15.754 1.00 95.19 111 PHE A O 1
ATOM 880 N N . ALA A 1 112 ? 3.826 8.787 -13.812 1.00 94.44 112 ALA A N 1
ATOM 881 C CA . ALA A 1 112 ? 5.251 8.999 -13.549 1.00 94.44 112 ALA A CA 1
ATOM 882 C C . ALA A 1 112 ? 6.153 8.380 -14.634 1.00 94.44 112 ALA A C 1
ATOM 884 O O . ALA A 1 112 ? 7.166 8.976 -14.988 1.00 94.44 112 ALA A O 1
ATOM 885 N N . LYS A 1 113 ? 5.767 7.216 -15.174 1.00 94.62 113 LYS A N 1
ATOM 886 C CA . LYS A 1 113 ? 6.519 6.480 -16.204 1.00 94.62 113 LYS A CA 1
ATOM 887 C C . LYS A 1 113 ? 6.333 6.999 -17.627 1.00 94.62 113 LYS A C 1
ATOM 889 O O . LYS A 1 113 ? 7.129 6.645 -18.487 1.00 94.62 113 LYS A O 1
ATOM 894 N N . GLU A 1 114 ? 5.286 7.778 -17.877 1.00 95.69 114 GLU A N 1
ATOM 895 C CA . GLU A 1 114 ? 5.003 8.336 -19.204 1.00 95.69 114 GLU A CA 1
ATOM 896 C C . GLU A 1 114 ? 5.973 9.467 -19.575 1.00 95.69 114 GLU A C 1
ATOM 898 O O . GLU A 1 114 ? 6.241 9.702 -20.748 1.00 95.69 114 GLU A O 1
ATOM 903 N N . PHE A 1 115 ? 6.503 10.178 -18.578 1.00 94.69 115 PHE A N 1
ATOM 904 C CA . PHE A 1 115 ? 7.403 11.307 -18.795 1.00 94.69 115 PHE A CA 1
ATOM 905 C C . PHE A 1 115 ? 8.868 10.902 -18.653 1.00 94.69 115 PHE A C 1
ATOM 907 O O . PHE A 1 115 ? 9.205 10.066 -17.815 1.00 94.69 115 PHE A O 1
ATOM 914 N N . ASP A 1 116 ? 9.738 11.591 -19.396 1.00 94.44 116 ASP A N 1
ATOM 915 C CA . ASP A 1 116 ? 11.186 11.405 -19.315 1.00 94.44 116 ASP A CA 1
ATOM 916 C C . ASP A 1 116 ? 11.698 11.564 -17.880 1.00 94.44 116 ASP A C 1
ATOM 918 O O . ASP A 1 116 ? 11.298 12.486 -17.148 1.00 94.44 116 ASP A O 1
ATOM 922 N N . ASP A 1 117 ? 12.622 10.682 -17.501 1.00 92.19 117 ASP A N 1
ATOM 923 C CA . ASP A 1 117 ? 13.283 10.713 -16.203 1.00 92.19 117 ASP A CA 1
ATOM 924 C C . ASP A 1 117 ? 13.951 12.078 -15.978 1.00 92.19 117 ASP A C 1
ATOM 926 O O . ASP A 1 117 ? 14.758 12.551 -16.779 1.00 92.19 117 ASP A O 1
ATOM 930 N N . GLY A 1 118 ? 13.604 12.734 -14.868 1.00 88.81 118 GLY A N 1
ATOM 931 C CA . GLY A 1 118 ? 14.123 14.063 -14.530 1.00 88.81 118 GLY A CA 1
ATOM 932 C C . GLY A 1 118 ? 13.357 15.239 -15.146 1.00 88.81 118 GLY A C 1
ATOM 933 O O . GLY A 1 118 ? 13.686 16.390 -14.862 1.00 88.81 118 GLY A O 1
ATOM 934 N N . SER A 1 119 ? 12.302 14.997 -15.927 1.00 96.31 119 SER A N 1
ATOM 935 C CA . SER A 1 119 ? 11.354 16.056 -16.282 1.00 96.31 119 SER A CA 1
ATOM 936 C C . SER A 1 119 ? 10.567 16.538 -15.053 1.00 96.31 119 SER A C 1
ATOM 938 O O . SER A 1 119 ? 10.347 15.795 -14.093 1.00 96.31 119 SER A O 1
ATOM 940 N N . ILE A 1 120 ? 10.082 17.785 -15.090 1.00 95.62 120 ILE A N 1
ATOM 941 C CA . ILE A 1 120 ? 9.243 18.348 -14.015 1.00 95.62 120 ILE A CA 1
ATOM 942 C C . ILE A 1 120 ? 8.001 17.473 -13.788 1.00 95.62 120 ILE A C 1
ATOM 944 O O . ILE A 1 120 ? 7.635 17.200 -12.647 1.00 95.62 120 ILE A O 1
ATOM 948 N N . ALA A 1 121 ? 7.382 16.986 -14.866 1.00 93.50 121 ALA A N 1
ATOM 949 C CA . ALA A 1 121 ? 6.208 16.125 -14.790 1.00 93.50 121 ALA A CA 1
ATOM 950 C C . ALA A 1 121 ? 6.522 14.776 -14.114 1.00 93.50 121 ALA A C 1
ATOM 952 O O . ALA A 1 121 ? 5.815 14.390 -13.181 1.00 93.50 121 ALA A O 1
ATOM 953 N N . ASN A 1 122 ? 7.615 14.104 -14.500 1.00 96.31 122 ASN A N 1
ATOM 954 C CA . ASN A 1 122 ? 8.086 12.880 -13.839 1.00 96.31 122 ASN A CA 1
ATOM 955 C C . ASN A 1 122 ? 8.331 13.108 -12.337 1.00 96.31 122 ASN A C 1
ATOM 957 O O . ASN A 1 122 ? 7.842 12.332 -11.511 1.00 96.31 122 ASN A O 1
ATOM 961 N N . MET A 1 123 ? 9.010 14.200 -11.963 1.00 94.81 123 MET A N 1
ATOM 962 C CA . MET A 1 123 ? 9.255 14.542 -10.556 1.00 94.81 123 MET A CA 1
ATOM 963 C C . MET A 1 123 ? 7.951 14.760 -9.781 1.00 94.81 123 MET A C 1
ATOM 965 O O . MET A 1 123 ? 7.794 14.230 -8.680 1.00 94.81 123 MET A O 1
ATOM 969 N N . MET A 1 124 ? 6.998 15.498 -10.357 1.00 95.38 124 MET A N 1
ATOM 970 C CA . MET A 1 124 ? 5.699 15.765 -9.734 1.00 95.38 124 MET A CA 1
ATOM 971 C C . MET A 1 124 ? 4.898 14.482 -9.504 1.00 95.38 124 MET A C 1
ATOM 973 O O . MET A 1 124 ? 4.406 14.262 -8.397 1.00 95.38 124 MET A O 1
ATOM 977 N N . PHE A 1 125 ? 4.786 13.610 -10.510 1.00 95.94 125 PHE A N 1
ATOM 978 C CA . PHE A 1 125 ? 4.047 12.353 -10.371 1.00 95.94 125 PHE A CA 1
ATOM 979 C C . PHE A 1 125 ? 4.759 11.348 -9.461 1.00 95.94 125 PHE A C 1
ATOM 981 O O . PHE A 1 125 ? 4.093 10.666 -8.685 1.00 95.94 125 PHE A O 1
ATOM 988 N N . THR A 1 126 ? 6.094 11.307 -9.466 1.00 94.62 126 THR A N 1
ATOM 989 C CA . THR A 1 126 ? 6.884 10.484 -8.533 1.00 94.62 126 THR A CA 1
ATOM 990 C C . THR A 1 126 ? 6.702 10.943 -7.088 1.00 94.62 126 THR A C 1
ATOM 992 O O . THR A 1 126 ? 6.508 10.123 -6.181 1.00 94.62 126 THR A O 1
ATOM 995 N N . TRP A 1 127 ? 6.719 12.258 -6.85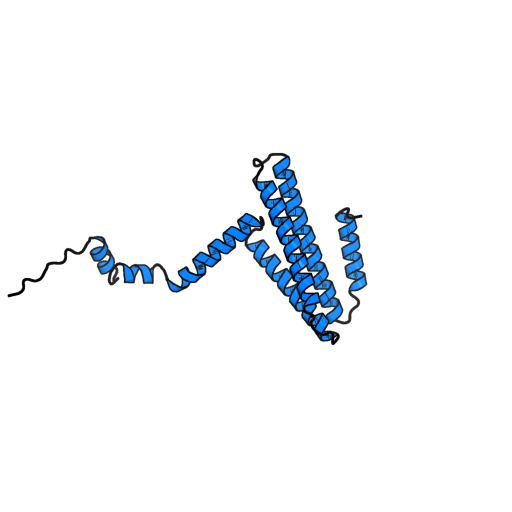7 1.00 95.12 127 TRP A N 1
ATOM 996 C CA . TRP A 1 127 ? 6.444 12.843 -5.548 1.00 95.12 127 TRP A CA 1
ATOM 997 C C . TRP A 1 127 ? 5.007 12.562 -5.098 1.00 95.12 127 TRP A C 1
ATOM 999 O O . TRP A 1 127 ? 4.793 12.127 -3.964 1.00 95.12 127 TRP A O 1
ATOM 1009 N N . LEU A 1 128 ? 4.026 12.740 -5.988 1.00 95.19 128 LEU A N 1
ATOM 1010 C CA . LEU A 1 128 ? 2.617 12.470 -5.702 1.00 95.19 128 LEU A CA 1
ATOM 1011 C C . LEU A 1 128 ? 2.389 10.991 -5.368 1.00 95.19 128 LEU A C 1
ATOM 1013 O O . LEU A 1 128 ? 1.734 10.679 -4.375 1.00 95.19 128 LEU A O 1
ATOM 1017 N N . HIS A 1 129 ? 2.973 10.084 -6.155 1.00 95.38 129 HIS A N 1
ATOM 1018 C CA . HIS A 1 129 ? 2.925 8.647 -5.911 1.00 95.38 129 HIS A CA 1
ATOM 1019 C C . HIS A 1 129 ? 3.489 8.303 -4.525 1.00 95.38 129 HIS A C 1
ATOM 1021 O O . HIS A 1 129 ? 2.817 7.671 -3.710 1.00 95.38 129 HIS A O 1
ATOM 1027 N N . SER A 1 130 ? 4.690 8.796 -4.213 1.00 93.25 130 SER A N 1
ATOM 1028 C CA . SER A 1 130 ? 5.354 8.556 -2.924 1.00 93.25 130 SER A CA 1
ATOM 1029 C C . SER A 1 130 ? 4.561 9.130 -1.740 1.00 93.25 130 SER A C 1
ATOM 1031 O O . SER A 1 130 ? 4.476 8.509 -0.675 1.00 93.25 130 SER A O 1
ATOM 1033 N N . SER A 1 131 ? 3.931 10.290 -1.934 1.00 92.62 131 SER A N 1
ATOM 1034 C CA . SER A 1 131 ? 3.077 10.943 -0.937 1.00 92.62 131 SER A CA 1
ATOM 1035 C C . SER A 1 131 ? 1.804 10.139 -0.674 1.00 92.62 131 SER A C 1
ATOM 1037 O O . SER A 1 131 ? 1.457 9.913 0.485 1.00 92.62 131 SER A O 1
ATOM 1039 N N . LEU A 1 132 ? 1.152 9.622 -1.722 1.00 94.19 132 LEU A N 1
ATOM 1040 C CA . LEU A 1 132 ? -0.008 8.735 -1.592 1.00 94.19 132 LEU A CA 1
ATOM 1041 C C . LEU A 1 132 ? 0.340 7.450 -0.842 1.00 94.19 132 LEU A C 1
ATOM 1043 O O . LEU A 1 132 ? -0.373 7.076 0.088 1.00 94.19 132 LEU A O 1
ATOM 1047 N N . VAL A 1 133 ? 1.445 6.787 -1.204 1.00 93.38 133 VAL A N 1
ATOM 1048 C CA . VAL A 1 133 ? 1.898 5.560 -0.526 1.00 93.38 133 VAL A CA 1
ATOM 1049 C C . VAL A 1 133 ? 2.113 5.819 0.964 1.00 93.38 133 VAL A C 1
ATOM 1051 O O . VAL A 1 133 ? 1.661 5.039 1.806 1.00 93.38 133 VAL A O 1
ATOM 1054 N N . THR A 1 134 ? 2.743 6.945 1.297 1.00 91.88 134 THR A N 1
ATOM 1055 C CA . THR A 1 134 ? 2.985 7.361 2.682 1.00 91.88 134 THR A CA 1
ATOM 1056 C C . THR A 1 134 ? 1.676 7.627 3.426 1.00 91.88 134 THR A C 1
ATOM 1058 O O . THR A 1 134 ? 1.453 7.062 4.496 1.00 91.88 134 THR A O 1
ATOM 1061 N N . TYR A 1 135 ? 0.784 8.433 2.846 1.00 91.56 135 TYR A N 1
ATOM 1062 C CA . TYR A 1 135 ? -0.513 8.771 3.432 1.00 91.56 135 TYR A CA 1
ATOM 1063 C C . TYR A 1 135 ? -1.355 7.525 3.728 1.00 91.56 135 TYR A C 1
ATOM 1065 O O . TYR A 1 135 ? -1.844 7.348 4.843 1.00 91.56 135 TYR A O 1
ATOM 1073 N N . ILE A 1 136 ? -1.473 6.621 2.757 1.00 92.19 136 ILE A N 1
ATOM 1074 C CA . ILE A 1 136 ? -2.286 5.408 2.889 1.00 92.19 136 ILE A CA 1
ATOM 1075 C C . ILE A 1 136 ? -1.684 4.462 3.930 1.00 92.19 136 ILE A C 1
ATOM 1077 O O . ILE A 1 136 ? -2.415 3.881 4.730 1.00 92.19 136 ILE A O 1
ATOM 1081 N N . THR A 1 137 ? -0.355 4.337 3.969 1.00 92.25 137 THR A N 1
ATOM 1082 C CA . THR A 1 137 ? 0.336 3.554 5.006 1.00 92.25 137 THR A CA 1
ATOM 1083 C C . THR A 1 137 ? 0.008 4.087 6.401 1.00 92.25 137 THR A C 1
ATOM 1085 O O . THR A 1 137 ? -0.305 3.314 7.306 1.00 92.25 137 THR A O 1
ATOM 1088 N N . ILE A 1 138 ? 0.023 5.410 6.571 1.00 89.88 138 ILE A N 1
ATOM 1089 C CA . ILE A 1 138 ? -0.339 6.063 7.829 1.00 89.88 138 ILE A CA 1
ATOM 1090 C C . ILE A 1 138 ? -1.813 5.813 8.180 1.00 89.88 138 ILE A C 1
ATOM 1092 O O . ILE A 1 138 ? -2.104 5.445 9.316 1.00 89.88 138 ILE A O 1
ATOM 1096 N N . GLU A 1 139 ? -2.738 5.960 7.231 1.00 89.75 139 GLU A N 1
ATOM 1097 C CA . GLU A 1 139 ? -4.174 5.742 7.464 1.00 89.75 139 GLU A CA 1
ATOM 1098 C C . GLU A 1 139 ? -4.466 4.295 7.908 1.00 89.75 139 GLU A C 1
ATOM 1100 O O . GLU A 1 139 ? -5.214 4.077 8.865 1.00 89.75 139 GLU A O 1
ATOM 1105 N N . TYR A 1 140 ? -3.819 3.293 7.298 1.00 91.94 140 TYR A N 1
ATOM 1106 C CA . TYR A 1 140 ? -3.949 1.898 7.738 1.00 91.94 140 TYR A CA 1
ATOM 1107 C C . TYR A 1 140 ? -3.299 1.641 9.106 1.00 91.94 140 TYR A C 1
ATOM 1109 O O . TYR A 1 140 ? -3.880 0.926 9.922 1.00 91.94 140 TYR A O 1
ATOM 1117 N N . LEU A 1 141 ? -2.148 2.253 9.414 1.00 90.62 141 LEU A N 1
ATOM 1118 C CA . LEU A 1 141 ? -1.548 2.171 10.754 1.00 90.62 141 LEU A CA 1
ATOM 1119 C C . LEU A 1 141 ? -2.477 2.754 11.826 1.00 90.62 141 LEU A C 1
ATOM 1121 O O . LEU A 1 141 ? -2.640 2.161 12.893 1.00 90.62 141 LEU A O 1
ATOM 1125 N N . LEU A 1 142 ? -3.125 3.887 11.545 1.00 87.56 142 LEU A N 1
ATOM 1126 C CA . LEU A 1 142 ? -4.116 4.471 12.448 1.00 87.56 142 LEU A CA 1
ATOM 1127 C C . LEU A 1 142 ? -5.321 3.542 12.646 1.00 87.56 142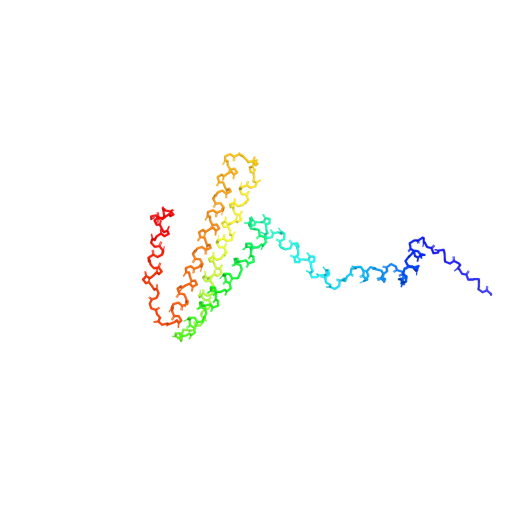 LEU A C 1
ATOM 1129 O O . LEU A 1 142 ? -5.744 3.356 13.788 1.00 87.56 142 LEU A O 1
ATOM 1133 N N . SER A 1 143 ? -5.825 2.917 11.574 1.00 87.94 143 SER A N 1
ATOM 1134 C CA . SER A 1 143 ? -6.908 1.921 11.649 1.00 87.94 143 SER A CA 1
ATOM 1135 C C . SER A 1 143 ? -6.533 0.745 12.565 1.00 87.94 143 SER A C 1
ATOM 1137 O O . SER A 1 143 ? -7.304 0.378 13.456 1.00 87.94 143 SER A O 1
ATOM 1139 N N . VAL A 1 144 ? -5.307 0.216 12.442 1.00 89.69 144 VAL A N 1
ATOM 1140 C CA . VAL A 1 144 ? -4.784 -0.841 13.331 1.00 89.69 144 VAL A CA 1
ATOM 1141 C C . VAL A 1 144 ? -4.786 -0.397 14.794 1.00 89.69 144 VAL A C 1
ATOM 1143 O O . VAL A 1 144 ? -5.317 -1.107 15.650 1.00 89.69 144 VAL A O 1
ATOM 1146 N N . ILE A 1 145 ? -4.238 0.783 15.100 1.00 85.62 145 ILE A N 1
ATOM 1147 C CA . ILE A 1 145 ? -4.179 1.308 16.476 1.00 85.62 145 ILE A CA 1
ATOM 1148 C C . ILE A 1 145 ? -5.595 1.496 17.048 1.00 85.62 145 ILE A C 1
ATOM 1150 O O . ILE A 1 145 ? -5.840 1.218 18.228 1.00 85.62 145 ILE A O 1
ATOM 1154 N N . GLU A 1 146 ? -6.549 1.933 16.225 1.00 84.81 146 GLU A N 1
ATOM 1155 C CA . GLU A 1 146 ? -7.950 2.080 16.620 1.00 84.81 146 GLU A CA 1
ATOM 1156 C C . GLU A 1 146 ? -8.594 0.733 16.965 1.00 84.81 146 GLU A C 1
ATOM 1158 O O . GLU A 1 146 ? -9.229 0.600 18.016 1.00 84.81 146 GLU A O 1
ATOM 1163 N N . ASN A 1 147 ? -8.396 -0.281 16.122 1.00 87.44 147 ASN A N 1
ATOM 1164 C CA . ASN A 1 147 ? -8.921 -1.626 16.350 1.00 87.44 147 ASN A CA 1
ATOM 1165 C C . ASN A 1 147 ? -8.291 -2.282 17.587 1.00 87.44 147 ASN A C 1
ATOM 1167 O O . ASN A 1 147 ? -9.003 -2.860 18.410 1.00 87.44 147 ASN A O 1
ATOM 1171 N N . MET A 1 148 ? -6.980 -2.124 17.784 1.00 83.69 148 MET A N 1
ATOM 1172 C CA . MET A 1 148 ? -6.283 -2.618 18.976 1.00 83.69 148 MET A CA 1
ATOM 1173 C C . MET A 1 148 ? -6.764 -1.943 20.264 1.00 83.69 148 MET A C 1
ATOM 1175 O O . MET A 1 148 ? -6.940 -2.600 21.290 1.00 83.69 148 MET A O 1
ATOM 1179 N N . GLY A 1 149 ? -7.017 -0.635 20.233 1.00 81.31 149 GLY A N 1
ATOM 1180 C CA . GLY A 1 149 ? -7.550 0.067 21.396 1.00 81.31 149 GLY A CA 1
ATOM 1181 C C . GLY A 1 149 ? -8.952 -0.384 21.786 1.00 81.31 149 GLY A C 1
ATOM 1182 O O . GLY A 1 149 ? -9.214 -0.615 22.967 1.00 81.31 149 GLY A O 1
ATOM 1183 N N . LYS A 1 150 ? -9.825 -0.602 20.791 1.00 81.88 150 LYS A N 1
ATOM 1184 C CA . LYS A 1 150 ? -11.158 -1.183 21.006 1.00 81.88 150 LYS A CA 1
ATOM 1185 C C . LYS A 1 150 ? -11.076 -2.564 21.665 1.00 81.88 150 LYS A C 1
ATOM 1187 O O . LYS A 1 150 ? -11.877 -2.836 22.552 1.00 81.88 150 LYS A O 1
ATOM 1192 N N . LEU A 1 151 ? -10.114 -3.401 21.264 1.00 81.12 151 LEU A N 1
ATOM 1193 C CA . LEU A 1 151 ? -9.869 -4.720 21.862 1.00 81.12 151 LEU A CA 1
ATOM 1194 C C . LEU A 1 151 ? -9.372 -4.634 23.310 1.00 81.12 151 LEU A C 1
ATOM 1196 O O . LEU A 1 151 ? -9.812 -5.400 24.159 1.00 81.12 151 LEU A O 1
ATOM 1200 N N . SER A 1 152 ? -8.484 -3.685 23.611 1.00 77.19 152 SER A N 1
ATOM 1201 C CA . SER A 1 152 ? -7.918 -3.519 24.956 1.00 77.19 152 SER A CA 1
ATOM 1202 C C . SER A 1 152 ? -8.893 -2.895 25.969 1.00 77.19 152 SER A C 1
ATOM 1204 O O . SER A 1 152 ? -8.508 -2.714 27.125 1.00 77.19 152 SER A O 1
ATOM 1206 N N . GLY A 1 153 ? -10.095 -2.469 25.559 1.00 68.88 153 GLY A N 1
ATOM 1207 C CA . GLY A 1 153 ? -11.023 -1.706 26.408 1.00 68.88 153 GLY A CA 1
ATOM 1208 C C . GLY A 1 153 ? -10.504 -0.317 26.814 1.00 68.88 153 GLY A C 1
ATOM 1209 O O . GLY A 1 153 ? -11.163 0.406 27.558 1.00 68.88 153 GLY A O 1
ATOM 1210 N N . LYS A 1 154 ? -9.326 0.083 26.318 1.00 65.88 154 LYS A N 1
ATOM 1211 C CA . LYS A 1 154 ? -8.730 1.397 26.554 1.00 65.88 154 LYS A CA 1
ATOM 1212 C C . LYS A 1 154 ? -9.268 2.367 25.513 1.00 65.88 154 LYS A C 1
ATOM 1214 O O . LYS A 1 154 ? -9.232 2.098 24.315 1.00 65.88 154 LYS A O 1
ATOM 1219 N N . SER A 1 155 ? -9.696 3.544 25.959 1.00 60.47 155 SER A N 1
ATOM 1220 C CA . SER A 1 155 ? -9.968 4.674 25.070 1.00 60.47 155 SER A CA 1
ATOM 1221 C C . SER A 1 155 ? -8.629 5.142 24.468 1.00 60.47 155 SER A C 1
ATOM 1223 O O . SER A 1 155 ? -7.966 6.032 24.997 1.00 60.47 155 SER A O 1
ATOM 1225 N N . THR A 1 156 ? -8.182 4.518 23.376 1.00 60.41 156 THR A N 1
ATOM 1226 C CA . THR A 1 156 ? -7.069 5.011 22.538 1.00 60.41 156 THR A CA 1
ATOM 1227 C C . THR A 1 156 ? -7.495 6.201 21.685 1.00 60.41 156 THR A C 1
ATOM 1229 O O . THR A 1 156 ? -6.647 6.923 21.163 1.00 60.41 156 THR A O 1
ATOM 1232 N N . THR A 1 157 ? -8.801 6.466 21.606 1.00 64.19 157 THR A N 1
ATOM 1233 C CA . THR A 1 157 ? -9.438 7.579 20.897 1.00 64.19 157 THR A CA 1
ATOM 1234 C C . THR A 1 157 ? -8.764 8.944 21.119 1.00 64.19 157 THR A C 1
ATOM 1236 O O . THR A 1 157 ? -8.601 9.667 20.141 1.00 64.19 157 THR A O 1
ATOM 1239 N N . PRO A 1 158 ? -8.313 9.337 22.330 1.00 69.81 158 PRO A N 1
ATOM 1240 C CA . PRO A 1 158 ? -7.642 10.617 22.559 1.00 69.81 158 PRO A CA 1
ATOM 1241 C C . PRO A 1 158 ? -6.223 10.663 21.978 1.00 69.81 158 PRO A C 1
ATOM 1243 O O . PRO A 1 158 ? -5.814 11.691 21.442 1.00 69.81 158 PRO A O 1
ATOM 1246 N N . ILE A 1 159 ? -5.473 9.558 22.065 1.00 69.62 159 ILE A N 1
ATOM 1247 C CA . ILE A 1 159 ? -4.108 9.452 21.525 1.00 69.62 159 ILE A CA 1
ATOM 1248 C C . ILE A 1 159 ? -4.170 9.433 19.999 1.00 69.62 159 ILE A C 1
ATOM 1250 O O . ILE A 1 159 ? -3.477 10.209 19.351 1.00 69.62 159 ILE A O 1
ATOM 1254 N N . ILE A 1 160 ? -5.069 8.627 19.432 1.00 68.31 160 ILE A N 1
ATOM 1255 C CA . ILE A 1 160 ? -5.307 8.565 17.988 1.00 68.31 160 ILE A CA 1
ATOM 1256 C C . ILE A 1 160 ? -5.771 9.926 17.467 1.00 68.31 160 ILE A C 1
ATOM 1258 O O . ILE A 1 160 ? -5.219 10.401 16.483 1.00 68.31 160 ILE A O 1
ATOM 1262 N N . LYS A 1 161 ? -6.703 10.611 18.149 1.00 71.81 161 LYS A N 1
ATOM 1263 C CA . LYS A 1 161 ? -7.113 11.978 17.775 1.00 71.81 161 LYS A CA 1
ATOM 1264 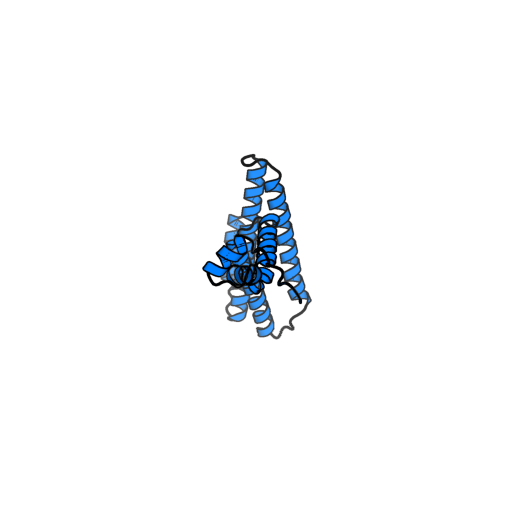C C . LYS A 1 161 ? -5.942 12.959 17.794 1.00 71.81 161 LYS A C 1
ATOM 1266 O O . LYS A 1 161 ? -5.839 13.779 16.890 1.00 71.81 161 LYS A O 1
ATOM 1271 N N . LYS A 1 162 ? -5.049 12.885 18.790 1.00 77.00 162 LYS A N 1
ATOM 1272 C CA . LYS A 1 162 ? -3.840 13.726 18.831 1.00 77.00 162 LYS A CA 1
ATOM 1273 C C . LYS A 1 162 ? -2.895 13.420 17.670 1.00 77.00 162 LYS A C 1
ATOM 1275 O O . LYS A 1 162 ? -2.398 14.359 17.058 1.00 77.00 162 LYS A O 1
ATOM 1280 N N . ILE A 1 163 ? -2.655 12.143 17.368 1.00 75.25 163 ILE A N 1
ATOM 1281 C CA . ILE A 1 163 ? -1.785 11.724 16.260 1.00 75.25 163 ILE A CA 1
ATOM 1282 C C . ILE A 1 163 ? -2.393 12.155 14.922 1.00 75.25 163 ILE A C 1
ATOM 1284 O O . ILE A 1 163 ? -1.708 12.804 14.138 1.00 75.25 163 ILE A O 1
ATOM 1288 N N . ARG A 1 164 ? -3.685 11.884 14.700 1.00 70.94 164 ARG A N 1
ATOM 1289 C CA . ARG A 1 164 ? -4.416 12.273 13.489 1.00 70.94 164 ARG A CA 1
ATOM 1290 C C . ARG A 1 164 ? -4.408 13.787 13.290 1.00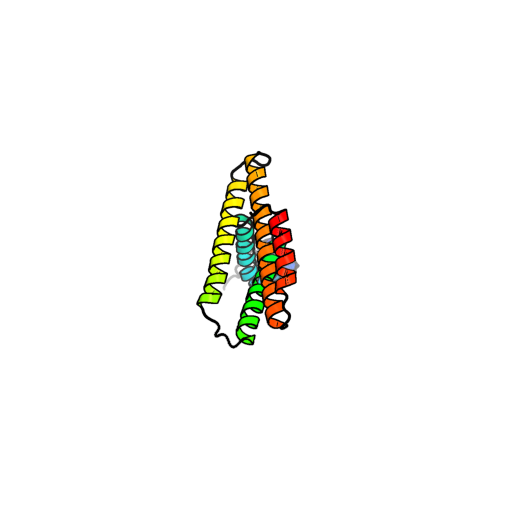 70.94 164 ARG A C 1
ATOM 1292 O O . ARG A 1 164 ? -3.988 14.235 12.238 1.00 70.94 164 ARG A O 1
ATOM 1299 N N . LYS A 1 165 ? -4.712 14.574 14.328 1.00 77.06 165 LYS A N 1
ATOM 1300 C CA . LYS A 1 165 ? -4.654 16.045 14.261 1.00 77.06 165 LYS A CA 1
ATOM 1301 C C . LYS A 1 165 ? -3.252 16.564 13.933 1.00 77.06 165 LYS A C 1
ATOM 1303 O O . LYS A 1 165 ? -3.098 17.580 13.263 1.00 77.06 165 LYS A O 1
ATOM 1308 N N . LYS A 1 166 ? -2.208 15.892 14.431 1.00 79.19 166 LYS A N 1
ATOM 1309 C CA . LYS A 1 166 ? -0.821 16.252 14.117 1.00 79.19 166 LYS A CA 1
ATOM 1310 C C . LYS A 1 166 ? -0.506 15.936 12.654 1.00 79.19 166 LYS A C 1
ATOM 1312 O O . LYS A 1 166 ? 0.090 16.770 11.990 1.00 79.19 166 LYS A O 1
ATOM 1317 N N . LEU A 1 167 ? -0.937 14.777 12.163 1.00 71.12 167 LEU A N 1
ATOM 1318 C CA . LEU A 1 167 ? -0.781 14.363 10.769 1.00 71.12 167 LEU A CA 1
ATOM 1319 C C . LEU A 1 167 ? -1.549 15.262 9.799 1.00 71.12 167 LEU A C 1
ATOM 1321 O O . LEU A 1 167 ? -0.946 15.724 8.845 1.00 71.12 167 LEU A O 1
ATOM 1325 N N . GLU A 1 168 ? -2.819 15.568 10.069 1.00 72.75 168 GLU A N 1
ATOM 1326 C CA . GLU A 1 168 ? -3.637 16.509 9.283 1.00 72.75 168 GLU A CA 1
ATOM 1327 C C . GLU A 1 168 ? -2.940 17.870 9.180 1.00 72.75 168 GLU A C 1
ATOM 1329 O O . GLU A 1 168 ? -2.738 18.383 8.084 1.00 72.75 168 GLU A O 1
ATOM 1334 N N . LYS A 1 169 ? -2.433 18.385 10.311 1.00 77.75 169 LYS A N 1
ATOM 1335 C CA . LYS A 1 169 ? -1.652 19.628 10.344 1.00 77.75 169 LYS A CA 1
ATOM 1336 C C . LYS A 1 169 ? -0.360 19.555 9.521 1.00 77.75 169 LYS A C 1
ATOM 1338 O O . LYS A 1 169 ? 0.015 20.547 8.910 1.00 77.75 169 LYS A O 1
ATOM 1343 N N . TYR A 1 170 ? 0.352 18.428 9.549 1.00 69.31 170 TYR A N 1
ATOM 1344 C CA . TYR A 1 170 ? 1.592 18.245 8.780 1.00 69.31 170 TYR A CA 1
ATOM 1345 C C . TYR A 1 170 ? 1.342 18.027 7.285 1.00 69.31 170 TYR A C 1
ATOM 1347 O O . TYR A 1 170 ? 2.204 18.352 6.475 1.00 69.31 170 TYR A O 1
ATOM 1355 N N . LEU A 1 171 ? 0.192 17.461 6.929 1.00 61.97 171 LEU A N 1
ATOM 1356 C CA . LEU A 1 171 ? -0.183 17.140 5.556 1.00 61.97 171 LEU A CA 1
ATOM 1357 C C . LEU A 1 171 ? -1.006 18.250 4.886 1.00 61.97 171 LEU A C 1
ATOM 1359 O O . LEU A 1 171 ? -1.334 18.103 3.714 1.00 61.97 171 LEU A O 1
ATOM 1363 N N . HIS A 1 172 ? -1.325 19.337 5.602 1.00 60.56 172 HIS A N 1
ATOM 1364 C CA . HIS A 1 172 ? -2.181 20.433 5.123 1.00 60.56 172 HIS A CA 1
ATOM 1365 C C . HIS A 1 172 ? -3.518 19.941 4.537 1.00 60.56 172 HIS A C 1
ATOM 1367 O O . HIS A 1 172 ? -4.021 20.482 3.556 1.00 60.56 172 HIS A O 1
ATOM 1373 N N . LEU A 1 173 ? -4.067 18.873 5.120 1.00 52.06 173 LEU A N 1
ATOM 1374 C CA . LEU A 1 173 ? -5.394 18.364 4.791 1.00 52.06 173 LEU A CA 1
ATOM 1375 C C . LEU A 1 173 ? -6.385 19.103 5.697 1.00 52.06 173 LEU A C 1
ATOM 1377 O O . LEU A 1 173 ? -6.670 18.624 6.795 1.00 52.06 173 LEU A O 1
ATOM 1381 N N . ASP A 1 174 ? -6.799 20.299 5.278 1.00 42.75 174 ASP A N 1
ATOM 1382 C CA . ASP A 1 174 ? -7.863 21.072 5.937 1.00 42.75 174 ASP A CA 1
ATOM 1383 C C . ASP A 1 174 ? -9.257 20.505 5.610 1.00 42.75 174 ASP A C 1
ATOM 1385 O O . ASP A 1 174 ? -9.498 20.134 4.434 1.00 42.75 174 ASP A O 1
#

Secondary structure (DSSP, 8-state):
-PPP------HHHHHHHHTT-SSHHHHHHHHS-HHHHHHHHHHHHHHHHHHHHH---HHHHHHHHHHHHHHHHHHHHHHHTTT----HHHHHHHHHHHHHHHHHHHHHHHHHHHSPTTSHHHHHHHHHHHHHHHHHHHHHHHHHHHHHHHHTTS--HHHHHHHHHHHHHHHT--

Radius of gyration: 27.13 Å; chains: 1; bounding box: 53×83×64 Å